Protein AF-A0A1G0VI43-F1 (afdb_monomer_lite)

Foldseek 3Di:
DDQCLVLLVCVLVVNHDPVCVVVLVVVCVPDPVNVVSSVVVNVVVVVVVVVCVVCVVVVPPVPPPPDVVVVVVVVVVVVVVVVVVVCVVPDDPDPPPPPPPPPVPPPPPPPPDPDPPVVVVVVVVVVVVVVVVVVVVVVVVVVVVVVPPPDPVVVPVPPPDD

Radius of gyration: 33.65 Å; chains: 1; bounding box: 84×57×62 Å

Sequence (162 aa):
MKHYEYEINLFVDGELEKEKQSELFEHLANCNDCQSLFTDTLILKEKTRLFCVENLNQIKNKPKPVNKFYKIAFYASSAAAVLLLFLLITAKPKETFITKNEVRVDTVFVEKAVNNEIKNVSTLGKKLKTINSNQFSLVNEMKEMKSAKITFSDLIKYDVGS

Secondary structure (DSSP, 8-state):
----HHHHHHHHHT-S-HHHHHHHHHHHHH-HHHHHHHHHHHHHHHHHHHHHHHHTTTT--PPP---HHHHHHHHHHHHHHHHHHHHHHH-----------------------S-SSHHHHHHHHHHHHHHHHHHHHHHHHHHHHTTS---GGGSGGGS---

pLDDT: mean 73.33, std 20.65, range [41.22, 97.88]

Structure (mmCIF, N/CA/C/O backbone):
data_AF-A0A1G0VI43-F1
#
_entry.id   AF-A0A1G0VI43-F1
#
loop_
_atom_site.group_PDB
_atom_site.id
_atom_site.type_symbol
_atom_site.label_atom_id
_atom_site.label_alt_id
_atom_site.label_comp_id
_atom_site.label_asym_id
_atom_site.label_entity_id
_atom_site.label_seq_id
_atom_site.pdbx_PDB_ins_code
_atom_site.Cartn_x
_atom_site.Cartn_y
_atom_site.Cartn_z
_atom_site.occupancy
_atom_site.B_iso_or_equiv
_atom_site.auth_seq_id
_atom_site.auth_comp_id
_atom_site.auth_asym_id
_atom_site.auth_atom_id
_atom_site.pdbx_PDB_model_num
ATOM 1 N N . MET A 1 1 ? 7.741 9.957 -29.929 1.00 57.38 1 MET A N 1
ATOM 2 C CA . MET A 1 1 ? 7.252 8.622 -29.518 1.00 57.38 1 MET A CA 1
ATOM 3 C C . MET A 1 1 ? 6.621 8.761 -28.145 1.00 57.38 1 MET A C 1
ATOM 5 O O . MET A 1 1 ? 7.113 9.568 -27.368 1.00 57.38 1 MET A O 1
ATOM 9 N N . LYS A 1 2 ? 5.510 8.071 -27.869 1.00 67.00 2 LYS A N 1
ATOM 10 C CA . LYS A 1 2 ? 4.956 8.025 -26.509 1.00 67.00 2 LYS A CA 1
ATOM 11 C C . LYS A 1 2 ? 5.862 7.118 -25.676 1.00 67.00 2 LYS A C 1
ATOM 13 O O . LYS A 1 2 ? 6.141 6.009 -26.118 1.00 67.00 2 LYS A O 1
ATOM 18 N N . HIS A 1 3 ? 6.348 7.603 -24.539 1.00 76.31 3 HIS A N 1
ATOM 19 C CA . HIS A 1 3 ? 7.044 6.764 -23.568 1.00 76.31 3 HIS A CA 1
ATOM 20 C C . HIS A 1 3 ? 5.997 6.121 -22.659 1.00 76.31 3 HIS A C 1
ATOM 22 O O . HIS A 1 3 ? 5.155 6.829 -22.111 1.00 76.31 3 HIS A O 1
ATOM 28 N N 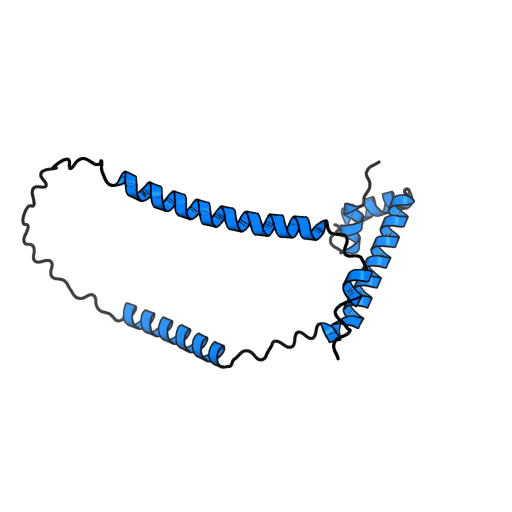. TYR A 1 4 ? 6.055 4.798 -22.521 1.00 88.75 4 TYR A N 1
ATOM 29 C CA . TYR A 1 4 ? 5.101 3.990 -21.750 1.00 88.75 4 TYR A CA 1
ATOM 30 C C . TYR A 1 4 ? 5.490 3.883 -20.262 1.00 88.75 4 TYR A C 1
ATOM 32 O O . TYR A 1 4 ? 5.276 2.863 -19.616 1.00 88.75 4 TYR A O 1
ATOM 40 N N . GLU A 1 5 ? 6.126 4.918 -19.704 1.00 92.38 5 GLU A N 1
ATOM 41 C CA . GLU A 1 5 ? 6.617 4.915 -18.315 1.00 92.38 5 GLU A CA 1
ATOM 42 C C . GLU A 1 5 ? 5.485 4.659 -17.310 1.00 92.38 5 GLU A C 1
ATOM 44 O O . GLU A 1 5 ? 5.647 3.910 -16.347 1.00 92.38 5 GLU A O 1
ATOM 49 N N . TYR A 1 6 ? 4.313 5.240 -17.560 1.00 94.31 6 TYR A N 1
ATOM 50 C CA . TYR A 1 6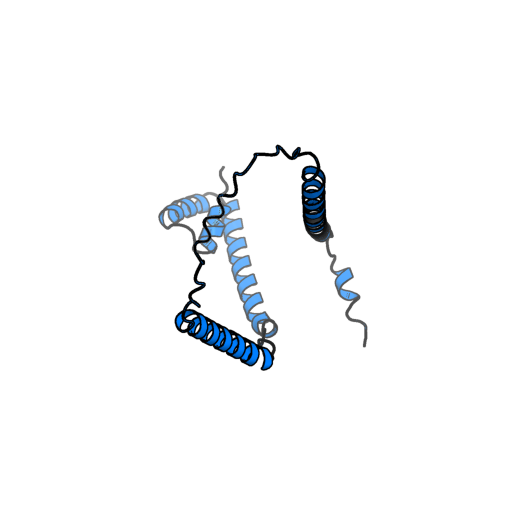 ? 3.147 5.056 -16.707 1.00 94.31 6 TYR A CA 1
ATOM 51 C C . TYR A 1 6 ? 2.623 3.614 -16.753 1.00 94.31 6 TYR A C 1
ATOM 53 O O . TYR A 1 6 ? 2.396 3.000 -15.711 1.00 94.31 6 TYR A O 1
ATOM 61 N N . GLU A 1 7 ? 2.482 3.047 -17.948 1.00 95.31 7 GLU A N 1
ATOM 62 C CA . GLU A 1 7 ? 2.012 1.681 -18.164 1.00 95.31 7 GLU A CA 1
ATOM 63 C C . GLU A 1 7 ? 3.001 0.647 -17.618 1.00 95.31 7 GLU A C 1
ATOM 65 O O . GLU A 1 7 ? 2.575 -0.365 -17.064 1.00 95.31 7 GLU A O 1
ATOM 70 N N . ILE A 1 8 ? 4.307 0.921 -17.711 1.00 96.12 8 ILE A N 1
ATOM 71 C CA . ILE A 1 8 ? 5.362 0.121 -17.078 1.00 96.12 8 ILE A CA 1
ATOM 72 C C . ILE A 1 8 ? 5.146 0.067 -15.563 1.00 96.12 8 ILE A C 1
ATOM 74 O O . ILE A 1 8 ? 5.122 -1.026 -14.999 1.00 96.12 8 ILE A O 1
ATOM 78 N N . ASN A 1 9 ? 4.931 1.212 -14.909 1.00 95.25 9 ASN A N 1
ATOM 79 C CA . ASN A 1 9 ? 4.696 1.258 -13.463 1.00 95.25 9 ASN A CA 1
ATOM 80 C C . ASN A 1 9 ? 3.425 0.488 -13.070 1.00 95.25 9 ASN A C 1
ATOM 82 O O . ASN A 1 9 ? 3.472 -0.368 -12.187 1.00 95.25 9 ASN A O 1
ATOM 86 N N . LEU A 1 10 ? 2.316 0.709 -13.785 1.00 96.31 10 LEU A N 1
ATOM 87 C CA . LEU A 1 10 ? 1.071 -0.034 -13.559 1.00 96.31 10 LEU A CA 1
ATOM 88 C C . LEU A 1 10 ? 1.249 -1.542 -13.755 1.00 96.31 10 LEU A C 1
ATOM 90 O O . LEU A 1 10 ? 0.688 -2.338 -13.004 1.00 96.31 10 LEU A O 1
ATOM 94 N N . PHE A 1 11 ? 2.015 -1.957 -14.766 1.00 96.88 11 PHE A N 1
ATOM 95 C CA . PHE A 1 11 ? 2.280 -3.370 -15.013 1.00 96.88 11 PHE A CA 1
ATOM 96 C C . PHE A 1 11 ? 3.092 -3.980 -13.875 1.00 96.88 11 PHE A C 1
ATOM 98 O O . PHE A 1 11 ? 2.741 -5.046 -13.369 1.00 96.88 11 PHE A O 1
ATOM 105 N N . VAL A 1 12 ? 4.153 -3.291 -13.450 1.00 95.44 12 VAL A N 1
ATOM 106 C CA . VAL A 1 12 ? 5.005 -3.725 -12.344 1.00 95.44 12 VAL A CA 1
ATOM 107 C C . VAL A 1 12 ? 4.176 -3.894 -11.073 1.00 95.44 12 VAL A C 1
ATOM 109 O O . VAL A 1 12 ? 4.368 -4.885 -10.367 1.00 95.44 12 VAL A O 1
ATOM 112 N N . ASP A 1 13 ? 3.222 -3.004 -10.801 1.00 94.75 13 ASP A N 1
ATOM 113 C CA . ASP A 1 13 ? 2.321 -3.076 -9.643 1.00 94.75 13 ASP A CA 1
ATOM 114 C C . ASP A 1 13 ? 1.151 -4.060 -9.796 1.00 94.75 13 ASP A C 1
ATOM 116 O O . ASP A 1 13 ? 0.501 -4.398 -8.807 1.00 94.75 13 ASP A O 1
ATOM 120 N N . GLY A 1 14 ? 0.950 -4.623 -10.990 1.00 95.31 14 GLY A N 1
ATOM 121 C CA . GLY A 1 14 ? -0.127 -5.572 -11.278 1.00 95.31 14 GLY A CA 1
ATOM 122 C C . GLY A 1 14 ? -1.493 -4.911 -11.483 1.00 95.31 14 GLY A C 1
ATOM 123 O O . GLY A 1 14 ? -2.514 -5.595 -11.452 1.00 95.31 14 GLY A O 1
ATOM 124 N N . GLU A 1 15 ? -1.511 -3.597 -11.701 1.00 97.19 15 GLU A N 1
ATOM 125 C CA . GLU A 1 15 ? -2.712 -2.783 -11.907 1.00 97.19 15 GLU A CA 1
ATOM 126 C C . GLU A 1 15 ? -3.026 -2.551 -13.396 1.00 97.19 15 GLU A C 1
ATOM 128 O O . GLU A 1 15 ? -4.087 -2.026 -13.734 1.00 97.19 15 GLU A O 1
ATOM 133 N N . LEU A 1 16 ? -2.133 -2.954 -14.310 1.00 96.75 16 LEU A N 1
ATOM 134 C CA . LEU A 1 16 ? -2.360 -2.799 -15.748 1.00 96.75 16 LEU A CA 1
ATOM 135 C C . LEU A 1 16 ? -3.382 -3.815 -16.282 1.00 96.75 16 LEU A C 1
ATOM 137 O O . LEU A 1 16 ? -3.185 -5.033 -16.203 1.00 96.75 16 LEU A O 1
ATOM 141 N N . GLU A 1 17 ? -4.442 -3.299 -16.906 1.00 96.25 17 GLU A N 1
ATOM 142 C CA . GLU A 1 17 ? -5.470 -4.075 -17.606 1.00 96.25 17 GLU A CA 1
ATOM 143 C C . GLU A 1 17 ? -4.863 -5.021 -18.652 1.00 96.25 17 GLU A C 1
ATOM 145 O O . GLU A 1 17 ? -3.979 -4.634 -19.416 1.00 96.25 17 GLU A O 1
ATOM 150 N N . LYS A 1 18 ? -5.384 -6.253 -18.740 1.00 94.56 18 LYS A N 1
ATOM 151 C CA . LYS A 1 18 ? -4.852 -7.303 -19.630 1.00 94.56 18 LYS A CA 1
ATOM 152 C C . LYS A 1 18 ? -4.796 -6.893 -21.104 1.00 94.56 18 LYS A C 1
ATOM 154 O O . LYS A 1 18 ? -3.862 -7.277 -21.795 1.00 94.56 18 LYS A O 1
ATOM 159 N N . GLU A 1 19 ? -5.763 -6.107 -21.567 1.00 93.81 19 GLU A N 1
ATOM 160 C CA . GLU A 1 19 ? -5.832 -5.621 -22.954 1.00 93.81 19 GLU A CA 1
ATOM 161 C C . GLU A 1 19 ? -4.664 -4.683 -23.296 1.00 93.81 19 GLU A C 1
ATOM 163 O O . GLU A 1 19 ? -4.116 -4.735 -24.392 1.00 93.81 19 GLU A O 1
ATOM 168 N N . LYS A 1 20 ? -4.212 -3.882 -22.325 1.00 94.00 20 LYS A N 1
ATOM 169 C CA . LYS A 1 20 ? -3.087 -2.949 -22.488 1.00 94.00 20 LYS A CA 1
ATOM 170 C C . LYS A 1 20 ? -1.727 -3.618 -22.315 1.00 94.00 20 LYS A C 1
ATOM 172 O O . LYS A 1 20 ? -0.709 -3.050 -22.703 1.00 94.00 20 LYS A O 1
ATOM 177 N N . GLN A 1 21 ? -1.686 -4.829 -21.755 1.00 95.31 21 GLN A N 1
ATOM 178 C CA . GLN A 1 21 ? -0.435 -5.571 -21.590 1.00 95.31 21 GLN A CA 1
ATOM 179 C C . GLN A 1 21 ? 0.163 -5.953 -22.945 1.00 95.31 21 GLN A C 1
ATOM 181 O O . GLN A 1 21 ? 1.365 -5.790 -23.133 1.00 95.31 21 GLN A O 1
ATOM 186 N N . SER A 1 22 ? -0.651 -6.404 -23.906 1.00 94.62 22 SER A N 1
ATOM 187 C CA . SER A 1 22 ? -0.161 -6.734 -25.251 1.00 94.62 22 SER A CA 1
ATOM 188 C C . SER A 1 22 ? 0.457 -5.527 -25.955 1.00 94.62 22 SER A C 1
ATOM 190 O O . SER A 1 22 ? 1.540 -5.655 -26.520 1.00 94.62 22 SER A O 1
ATOM 192 N N . GLU A 1 23 ? -0.176 -4.354 -25.856 1.00 93.88 23 GLU A N 1
ATOM 193 C CA . GLU A 1 23 ? 0.345 -3.111 -26.442 1.00 93.88 23 GLU A CA 1
ATOM 194 C C . GLU A 1 23 ? 1.666 -2.683 -25.787 1.00 93.88 23 GLU A C 1
ATOM 196 O O . GLU A 1 23 ? 2.613 -2.293 -26.472 1.00 93.88 23 GLU A O 1
ATOM 201 N N . LEU A 1 24 ? 1.757 -2.804 -24.458 1.00 94.75 24 LEU A N 1
ATOM 202 C CA . LEU A 1 24 ? 2.987 -2.525 -23.724 1.00 94.75 24 LEU A CA 1
ATOM 203 C C . LEU A 1 24 ? 4.122 -3.460 -24.167 1.00 94.75 24 LEU A C 1
ATOM 205 O O . LEU A 1 24 ? 5.231 -2.993 -24.417 1.00 94.75 24 LEU A O 1
ATOM 209 N N . PHE A 1 25 ? 3.866 -4.764 -24.299 1.00 95.44 25 PHE A N 1
ATOM 210 C CA . PHE A 1 25 ? 4.887 -5.722 -24.732 1.00 95.44 25 PHE A CA 1
ATOM 211 C C . PHE A 1 25 ? 5.342 -5.497 -26.175 1.00 95.44 25 PHE A C 1
ATOM 213 O O . PHE A 1 25 ? 6.535 -5.604 -26.459 1.00 95.44 25 PHE A O 1
ATOM 220 N N . GLU A 1 26 ? 4.426 -5.140 -27.075 1.00 94.94 26 GLU A N 1
ATOM 221 C CA . GLU A 1 26 ? 4.769 -4.777 -28.451 1.00 94.94 26 GLU A CA 1
ATOM 222 C C . GLU A 1 26 ? 5.665 -3.531 -28.499 1.00 94.94 26 GLU A C 1
ATOM 224 O O . GLU A 1 26 ? 6.650 -3.488 -29.244 1.00 94.94 26 GLU A O 1
ATOM 229 N N . HIS A 1 27 ? 5.380 -2.531 -27.660 1.00 93.94 27 HIS A N 1
ATOM 230 C CA . HIS A 1 27 ? 6.237 -1.357 -27.534 1.00 93.94 27 HIS A CA 1
ATOM 231 C C . HIS A 1 27 ? 7.611 -1.710 -26.952 1.00 93.94 27 HIS A C 1
ATOM 233 O O . HIS A 1 27 ? 8.639 -1.301 -27.499 1.00 93.94 27 HIS A O 1
ATOM 239 N N . LEU A 1 28 ? 7.640 -2.501 -25.874 1.00 94.81 28 LEU A N 1
ATOM 240 C CA . LEU A 1 28 ? 8.877 -2.941 -25.235 1.00 94.81 28 LEU A CA 1
ATOM 241 C C . LEU A 1 28 ? 9.761 -3.714 -26.214 1.00 94.81 28 LEU A C 1
ATOM 243 O O . LEU A 1 28 ? 10.962 -3.491 -26.210 1.00 94.81 28 LEU A O 1
ATOM 247 N N . ALA A 1 29 ? 9.212 -4.536 -27.110 1.00 95.50 29 ALA A N 1
ATOM 248 C CA . ALA A 1 29 ? 10.004 -5.254 -28.113 1.00 95.50 29 ALA A CA 1
ATOM 249 C C . ALA A 1 29 ? 10.798 -4.329 -29.059 1.00 95.50 29 ALA A C 1
ATOM 251 O O . ALA A 1 29 ? 11.847 -4.724 -29.561 1.00 95.50 29 ALA A O 1
ATOM 252 N N . ASN A 1 30 ? 10.324 -3.097 -29.274 1.00 94.62 30 ASN A N 1
ATOM 253 C CA . ASN A 1 30 ? 10.873 -2.170 -30.265 1.00 94.62 30 ASN A CA 1
ATOM 254 C C . ASN A 1 30 ? 11.597 -0.952 -29.661 1.00 94.62 30 ASN A C 1
ATOM 256 O O . ASN A 1 30 ? 12.191 -0.170 -30.404 1.00 94.62 30 ASN A O 1
ATOM 260 N N . CYS A 1 31 ? 11.550 -0.753 -28.340 1.00 94.94 31 CYS A N 1
ATOM 261 C CA . CYS A 1 31 ? 12.115 0.425 -27.681 1.00 94.94 31 CYS A CA 1
ATOM 262 C C . CYS A 1 31 ? 13.107 0.045 -26.572 1.00 94.94 31 CYS A C 1
ATOM 264 O O . CYS A 1 31 ? 12.707 -0.252 -25.447 1.00 94.94 31 CYS A O 1
ATOM 266 N N . ASN A 1 32 ? 14.408 0.123 -26.874 1.00 95.06 32 ASN A N 1
ATOM 267 C CA . ASN A 1 32 ? 15.490 -0.196 -25.929 1.00 95.06 32 ASN A CA 1
ATOM 268 C C . ASN A 1 32 ? 15.444 0.660 -24.652 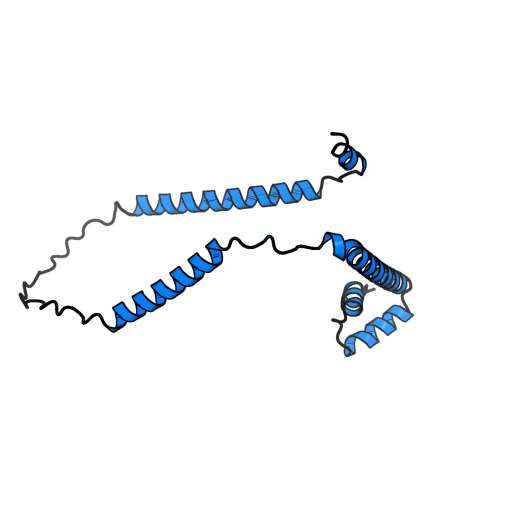1.00 95.06 32 ASN A C 1
ATOM 270 O O . ASN A 1 32 ? 15.677 0.146 -23.560 1.00 95.06 32 ASN A O 1
ATOM 274 N N . ASP A 1 33 ? 15.096 1.944 -24.767 1.00 94.19 33 ASP A N 1
ATOM 275 C CA . ASP A 1 33 ? 15.004 2.841 -23.609 1.00 94.19 33 ASP A CA 1
ATOM 276 C C . ASP A 1 33 ? 13.901 2.386 -22.642 1.00 94.19 33 ASP A C 1
ATOM 278 O O . ASP A 1 33 ? 14.106 2.334 -21.428 1.00 94.19 33 ASP A O 1
ATOM 282 N N . CYS A 1 34 ? 12.743 1.982 -23.176 1.00 94.81 34 CYS A N 1
ATOM 283 C CA . CYS A 1 34 ? 11.646 1.465 -22.361 1.00 94.81 34 CYS A CA 1
ATOM 284 C C . CYS A 1 34 ? 11.959 0.073 -21.791 1.00 94.81 34 CYS A C 1
ATOM 286 O O . CYS A 1 34 ? 11.543 -0.218 -20.673 1.00 94.81 34 CYS A O 1
ATOM 288 N N . GLN A 1 35 ? 12.734 -0.765 -22.494 1.00 95.19 35 GLN A N 1
ATOM 289 C CA . GLN A 1 35 ? 13.247 -2.025 -21.933 1.00 95.19 35 GLN A CA 1
ATOM 290 C C . GLN A 1 35 ? 14.181 -1.787 -20.741 1.00 95.19 35 GLN A C 1
ATOM 292 O O . GLN A 1 35 ? 14.067 -2.479 -19.726 1.00 95.19 35 GLN A O 1
ATOM 297 N N . SER A 1 36 ? 15.087 -0.808 -20.846 1.00 96.00 36 SER A N 1
ATOM 298 C CA . SER A 1 36 ? 15.972 -0.432 -19.739 1.00 96.00 36 SER A CA 1
ATOM 299 C C . SER A 1 36 ? 15.156 0.044 -18.543 1.00 96.00 36 SER A C 1
ATOM 301 O O . SER A 1 36 ? 15.312 -0.490 -17.450 1.00 96.00 36 SER A O 1
ATOM 303 N N . LEU A 1 37 ? 14.210 0.963 -18.764 1.00 95.06 37 LEU A N 1
ATOM 304 C CA . LEU A 1 37 ? 13.330 1.475 -17.713 1.00 95.06 37 LEU A CA 1
ATOM 305 C C . LEU A 1 37 ? 12.511 0.360 -17.044 1.00 95.06 37 LEU A C 1
ATOM 307 O O . LEU A 1 37 ? 12.384 0.322 -15.819 1.00 95.06 37 LEU A O 1
ATOM 311 N N . PHE A 1 38 ? 11.976 -0.573 -17.833 1.00 96.00 38 PHE A N 1
ATOM 312 C CA . PHE A 1 38 ? 11.255 -1.741 -17.329 1.00 96.00 38 PHE A CA 1
ATOM 313 C C . PHE A 1 38 ? 12.147 -2.642 -16.459 1.00 96.00 38 PHE A C 1
ATOM 315 O O . PHE A 1 38 ? 11.747 -3.096 -15.389 1.00 96.00 38 PHE A O 1
ATOM 322 N N . THR A 1 39 ? 13.389 -2.863 -16.880 1.00 96.56 39 THR A N 1
ATOM 323 C CA . THR A 1 39 ? 14.353 -3.667 -16.117 1.00 96.56 39 THR A CA 1
ATOM 324 C C . THR A 1 39 ? 14.749 -2.968 -14.815 1.00 96.56 39 THR A C 1
ATOM 326 O O . THR A 1 39 ? 14.746 -3.588 -13.750 1.00 96.56 39 THR A O 1
ATOM 329 N N . ASP A 1 40 ? 15.017 -1.664 -14.871 1.00 96.06 40 ASP A N 1
ATOM 330 C CA . ASP A 1 40 ? 15.395 -0.858 -13.710 1.00 96.06 40 ASP A CA 1
ATOM 331 C C . ASP A 1 40 ? 14.273 -0.802 -12.667 1.00 96.06 40 ASP A C 1
ATOM 333 O O . ASP A 1 40 ? 14.526 -0.947 -11.468 1.00 96.06 40 ASP A O 1
ATOM 337 N N . THR A 1 41 ? 13.023 -0.655 -13.111 1.00 95.12 41 THR A N 1
ATOM 338 C CA . THR A 1 41 ? 11.847 -0.655 -12.226 1.00 95.12 41 THR A CA 1
ATOM 339 C C . THR A 1 41 ? 11.631 -2.011 -11.552 1.00 95.12 41 THR A C 1
ATOM 341 O O . THR A 1 41 ? 11.360 -2.050 -10.347 1.00 95.12 41 THR A O 1
ATOM 344 N N . LEU A 1 42 ? 11.835 -3.130 -12.258 1.00 95.25 42 LEU A N 1
ATOM 345 C CA . LEU A 1 42 ? 11.791 -4.467 -11.653 1.00 95.25 42 LEU A CA 1
ATOM 346 C C . LEU A 1 42 ? 12.888 -4.669 -10.599 1.00 95.25 42 LEU A C 1
ATOM 348 O O . LEU A 1 42 ? 12.603 -5.137 -9.493 1.00 95.25 42 LEU A O 1
ATOM 352 N N . ILE A 1 43 ? 14.126 -4.270 -10.909 1.00 96.38 43 ILE A N 1
ATOM 353 C CA . ILE A 1 43 ? 15.257 -4.353 -9.974 1.00 96.38 43 ILE A CA 1
ATOM 354 C C . ILE A 1 43 ? 14.990 -3.490 -8.738 1.00 96.38 43 ILE A C 1
ATOM 356 O O . ILE A 1 43 ? 15.250 -3.917 -7.610 1.00 96.38 43 ILE A O 1
ATOM 360 N N . LEU A 1 44 ? 14.469 -2.276 -8.930 1.00 94.81 44 LEU A N 1
ATOM 361 C CA . LEU A 1 44 ? 14.133 -1.377 -7.834 1.00 94.81 44 LEU A CA 1
ATOM 362 C C . LEU A 1 44 ? 13.073 -2.001 -6.924 1.00 94.81 44 LEU A C 1
ATOM 364 O O . LEU A 1 44 ? 13.271 -2.043 -5.711 1.00 94.81 44 LEU A O 1
ATOM 368 N N . LYS A 1 45 ? 11.998 -2.555 -7.496 1.00 93.88 45 LYS A N 1
ATOM 369 C CA . LYS A 1 45 ? 10.938 -3.230 -6.736 1.00 93.88 45 LYS A CA 1
ATOM 370 C C . LYS A 1 45 ? 11.475 -4.398 -5.913 1.00 93.88 45 LYS A C 1
ATOM 372 O O . LYS A 1 45 ? 11.111 -4.547 -4.745 1.00 93.88 45 LYS A O 1
ATOM 377 N N . GLU A 1 46 ? 12.355 -5.211 -6.488 1.00 94.31 46 GLU A N 1
ATOM 378 C CA . GLU A 1 46 ? 12.975 -6.318 -5.765 1.00 94.31 46 GLU A CA 1
ATOM 379 C C . GLU A 1 46 ? 13.871 -5.830 -4.619 1.00 94.31 46 GLU A C 1
ATOM 381 O O . GLU A 1 46 ? 13.745 -6.322 -3.495 1.00 94.31 46 GLU A O 1
ATOM 386 N N . LYS A 1 47 ? 14.712 -4.818 -4.862 1.00 94.62 47 LYS A N 1
ATOM 387 C CA . LYS A 1 47 ? 15.559 -4.206 -3.826 1.00 94.62 47 LYS A CA 1
ATOM 388 C C . LYS A 1 47 ? 14.731 -3.609 -2.695 1.00 94.62 47 LYS A C 1
ATOM 390 O O . LYS A 1 47 ? 15.038 -3.847 -1.530 1.00 94.62 47 LYS A O 1
ATOM 395 N N . THR A 1 48 ? 13.661 -2.880 -3.012 1.00 91.50 48 THR A N 1
ATOM 396 C CA . THR A 1 48 ? 12.742 -2.335 -2.007 1.00 91.50 48 THR A CA 1
ATOM 397 C C . THR A 1 48 ? 12.085 -3.453 -1.206 1.00 91.50 48 THR A C 1
ATOM 399 O O . THR A 1 48 ? 12.032 -3.369 0.018 1.00 91.50 48 THR A O 1
ATOM 402 N N . ARG A 1 49 ? 11.646 -4.538 -1.860 1.00 90.81 49 ARG A N 1
ATOM 403 C CA . ARG A 1 49 ? 11.082 -5.706 -1.171 1.00 90.81 49 ARG A CA 1
ATOM 404 C C . ARG A 1 49 ? 12.083 -6.317 -0.190 1.00 90.81 49 ARG A C 1
ATOM 406 O O . ARG A 1 49 ? 11.717 -6.564 0.956 1.00 90.81 49 ARG A O 1
ATOM 413 N N . LEU A 1 50 ? 13.324 -6.543 -0.620 1.00 91.56 50 LEU A N 1
ATOM 414 C CA . LEU A 1 50 ? 14.385 -7.091 0.231 1.00 91.56 50 LEU A CA 1
ATOM 415 C C . LEU A 1 50 ? 14.683 -6.167 1.412 1.00 91.56 50 LEU A C 1
ATOM 417 O O . LEU A 1 50 ? 14.656 -6.616 2.555 1.00 91.56 50 LEU A O 1
ATOM 421 N N . PHE A 1 51 ? 14.840 -4.868 1.155 1.00 90.50 51 PHE A N 1
ATOM 422 C CA . PHE A 1 51 ? 15.056 -3.869 2.196 1.00 90.50 51 PHE A CA 1
ATOM 423 C C . PHE A 1 51 ? 13.919 -3.861 3.224 1.00 90.50 51 PHE A C 1
ATOM 425 O O . PHE A 1 51 ? 14.170 -3.843 4.429 1.00 90.50 51 PHE A O 1
ATOM 432 N N . CYS A 1 52 ? 12.661 -3.915 2.777 1.00 86.88 52 CYS A N 1
ATOM 433 C CA . CYS A 1 52 ? 11.5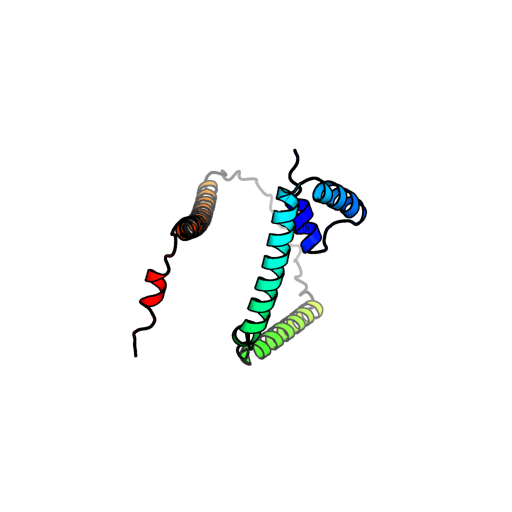22 -4.012 3.682 1.00 86.88 52 CYS A CA 1
ATOM 434 C C . CYS A 1 52 ? 11.604 -5.279 4.536 1.00 86.88 52 CYS A C 1
ATOM 436 O O . CYS A 1 52 ? 11.441 -5.179 5.746 1.00 86.88 52 CYS A O 1
ATOM 438 N N . VAL A 1 53 ? 11.892 -6.440 3.938 1.00 87.44 53 VAL A N 1
ATOM 439 C CA . VAL A 1 53 ? 11.983 -7.727 4.647 1.00 87.44 53 VAL A CA 1
ATOM 440 C C . VAL A 1 53 ? 13.113 -7.739 5.679 1.00 87.44 53 VAL A C 1
ATOM 442 O O . VAL A 1 53 ? 12.888 -8.151 6.816 1.00 87.44 53 VAL A O 1
ATOM 445 N N . GLU A 1 54 ? 14.299 -7.245 5.329 1.00 87.50 54 GLU A N 1
ATOM 446 C CA . GLU A 1 54 ? 15.450 -7.155 6.237 1.00 87.50 54 GLU A CA 1
ATOM 447 C C . GLU A 1 54 ? 15.163 -6.234 7.431 1.00 87.50 54 GLU A C 1
ATOM 449 O O . GLU A 1 54 ? 15.506 -6.541 8.576 1.00 87.50 54 GLU A O 1
ATOM 454 N N . ASN A 1 55 ? 14.449 -5.134 7.183 1.00 83.75 55 ASN A N 1
ATOM 455 C CA . ASN A 1 55 ? 14.120 -4.138 8.197 1.00 83.75 55 ASN A CA 1
ATOM 456 C C . ASN A 1 55 ? 12.757 -4.373 8.872 1.00 83.75 55 ASN A C 1
ATOM 458 O O . ASN A 1 55 ? 12.401 -3.626 9.784 1.00 83.75 55 ASN A O 1
ATOM 462 N N . LEU A 1 56 ? 12.013 -5.436 8.533 1.00 78.50 56 LEU A N 1
ATOM 463 C CA . LEU A 1 56 ? 10.733 -5.777 9.183 1.00 78.50 56 LEU A CA 1
ATOM 464 C C . LEU A 1 56 ? 10.878 -5.888 10.705 1.00 78.50 56 LEU A C 1
ATOM 466 O O . LEU A 1 56 ? 9.973 -5.526 11.454 1.00 78.50 56 LEU A O 1
ATOM 470 N N . ASN A 1 57 ? 12.033 -6.364 11.175 1.00 69.06 57 ASN A N 1
ATOM 471 C CA . ASN A 1 57 ? 12.319 -6.476 12.602 1.00 69.06 57 ASN A CA 1
ATOM 472 C C . ASN A 1 57 ? 12.475 -5.115 13.298 1.00 69.06 57 ASN A C 1
ATOM 474 O O . ASN A 1 57 ? 12.171 -5.021 14.488 1.00 69.06 57 ASN A O 1
ATOM 478 N N . GLN A 1 58 ? 12.891 -4.076 12.571 1.00 71.62 58 GLN A N 1
ATOM 479 C CA . GLN A 1 58 ? 12.950 -2.694 13.058 1.00 71.62 58 GLN A CA 1
ATOM 480 C C . GLN A 1 58 ? 11.566 -2.032 13.013 1.00 71.62 58 GLN A C 1
ATOM 482 O O . GLN A 1 58 ? 11.208 -1.278 13.913 1.00 71.62 58 GLN A O 1
ATOM 487 N N . ILE A 1 59 ? 10.727 -2.417 12.043 1.00 65.44 59 ILE A N 1
ATOM 488 C CA . ILE A 1 59 ? 9.298 -2.064 11.966 1.00 65.44 59 ILE A CA 1
ATOM 489 C C . ILE A 1 59 ? 8.454 -3.016 12.836 1.00 65.44 59 ILE A C 1
ATOM 491 O O . ILE A 1 59 ? 7.261 -3.223 12.614 1.00 65.44 59 ILE A O 1
ATOM 495 N N . LYS A 1 60 ? 9.022 -3.576 13.912 1.00 61.78 60 LYS A N 1
ATOM 496 C CA . LYS A 1 60 ? 8.202 -4.028 15.038 1.00 61.78 60 LYS A CA 1
ATOM 497 C C . LYS A 1 60 ? 7.692 -2.786 15.761 1.00 61.78 60 LYS A C 1
ATOM 499 O O . LYS A 1 60 ? 8.088 -2.494 16.887 1.00 61.78 60 LYS A O 1
ATOM 504 N N . ASN A 1 61 ? 6.722 -2.116 15.139 1.00 62.88 61 ASN A N 1
ATOM 505 C CA . ASN A 1 61 ? 5.707 -1.342 15.834 1.00 62.88 61 ASN A CA 1
ATOM 506 C C . ASN A 1 61 ? 4.916 -2.328 16.697 1.00 62.88 61 ASN A C 1
ATOM 508 O O . ASN A 1 61 ? 3.768 -2.654 16.403 1.00 62.88 61 ASN A O 1
ATOM 512 N N . LYS A 1 62 ? 5.535 -2.855 17.763 1.00 60.94 62 LYS A N 1
ATOM 513 C CA . LYS A 1 62 ? 4.765 -3.416 18.862 1.00 60.94 62 LYS A CA 1
ATOM 514 C C . LYS A 1 62 ? 3.837 -2.275 19.251 1.00 60.94 62 LYS A C 1
ATOM 516 O O . LYS A 1 62 ? 4.361 -1.215 19.612 1.00 60.94 62 LYS A O 1
ATOM 521 N N . PRO A 1 63 ? 2.507 -2.424 19.109 1.00 65.88 63 PRO A N 1
ATOM 522 C CA . PRO A 1 63 ? 1.607 -1.383 19.557 1.00 65.88 63 PRO A CA 1
ATOM 523 C C . PRO A 1 63 ? 2.010 -1.103 20.997 1.00 65.88 63 PRO A C 1
ATOM 525 O O . PRO A 1 63 ? 2.039 -2.030 21.816 1.00 65.88 63 PRO A O 1
ATOM 528 N N . LYS A 1 64 ? 2.446 0.137 21.273 1.00 69.56 64 LYS A N 1
ATOM 529 C CA . LYS A 1 64 ? 2.778 0.541 22.641 1.00 69.56 64 LYS A CA 1
ATOM 530 C C . LYS A 1 64 ? 1.603 0.077 23.491 1.00 69.56 64 LYS A C 1
ATOM 532 O O . LYS A 1 64 ? 0.471 0.321 23.061 1.00 69.56 64 LYS A O 1
ATOM 537 N N . PRO A 1 65 ? 1.839 -0.649 24.599 1.00 71.88 65 PRO A N 1
ATOM 538 C CA . PRO A 1 65 ? 0.762 -1.245 25.373 1.00 71.88 65 PRO A CA 1
ATOM 539 C C . PRO A 1 65 ? -0.258 -0.150 25.660 1.00 71.88 65 PRO A C 1
ATOM 541 O O . PRO A 1 65 ? 0.026 0.804 26.384 1.00 71.88 65 PRO A O 1
ATOM 544 N N . VAL A 1 66 ? -1.404 -0.230 24.979 1.00 71.75 66 VAL A N 1
ATOM 545 C CA . VAL A 1 66 ? -2.424 0.809 25.060 1.00 71.75 66 VAL A CA 1
ATOM 546 C C . VAL A 1 66 ? -2.856 0.877 26.508 1.00 71.75 66 VAL A C 1
ATOM 548 O O . VAL A 1 66 ? -3.183 -0.144 27.121 1.00 71.75 66 VAL A O 1
ATOM 551 N N . ASN A 1 67 ? -2.787 2.082 27.067 1.00 76.38 67 ASN A N 1
ATOM 552 C CA . ASN A 1 67 ? -3.017 2.296 28.480 1.00 76.38 67 ASN A CA 1
ATOM 553 C C . ASN A 1 67 ? -4.417 1.766 28.832 1.00 76.38 67 ASN A C 1
ATOM 555 O O . ASN A 1 67 ? -5.394 2.123 28.168 1.00 76.38 67 ASN A O 1
ATOM 559 N N . LYS A 1 68 ? -4.527 0.886 29.840 1.00 82.88 68 LYS A N 1
ATOM 560 C CA . LYS A 1 68 ? -5.793 0.198 30.184 1.00 82.88 68 LYS A CA 1
ATOM 561 C C . LYS A 1 68 ? -6.941 1.187 30.437 1.00 82.88 68 LYS A C 1
ATOM 563 O O . LYS A 1 68 ? -8.097 0.855 30.186 1.00 82.88 68 LYS A O 1
ATOM 568 N N . PHE A 1 69 ? -6.604 2.415 30.834 1.00 86.38 69 PHE A N 1
ATOM 569 C CA . PHE A 1 69 ? -7.519 3.545 30.969 1.00 86.38 69 PHE A CA 1
ATOM 570 C C . PHE A 1 69 ? -8.349 3.835 29.717 1.00 86.38 69 PHE A C 1
ATOM 572 O O . PHE A 1 69 ? -9.535 4.105 29.855 1.00 86.38 69 PHE A O 1
ATOM 579 N N . TYR A 1 70 ? -7.785 3.732 28.508 1.00 86.44 70 TYR A N 1
ATOM 580 C CA . TYR A 1 70 ? -8.539 4.011 27.281 1.00 86.44 70 TYR A CA 1
ATOM 581 C C . TYR A 1 70 ? -9.701 3.031 27.093 1.00 86.44 70 TYR A C 1
ATOM 583 O O . TYR A 1 70 ? -10.809 3.440 26.764 1.00 86.44 70 TYR A O 1
ATOM 591 N N . LYS A 1 71 ? -9.476 1.740 27.376 1.00 86.88 71 LYS A N 1
ATOM 592 C CA . LYS A 1 71 ? -10.536 0.725 27.304 1.00 86.88 71 LYS A CA 1
ATOM 593 C C . LYS A 1 71 ? -11.651 1.033 28.301 1.00 86.88 71 LYS A C 1
ATOM 595 O O . LYS A 1 71 ? -12.818 0.997 27.935 1.00 86.88 71 LYS A O 1
ATOM 600 N N . ILE A 1 72 ? -11.286 1.375 29.537 1.00 93.12 72 ILE A N 1
ATOM 601 C CA . ILE A 1 72 ? -12.252 1.714 30.591 1.00 93.12 72 ILE A CA 1
ATOM 602 C C . ILE A 1 72 ? -13.054 2.962 30.205 1.00 93.12 72 ILE A C 1
ATOM 604 O O . ILE A 1 72 ? -14.278 2.941 30.286 1.00 93.12 72 ILE A O 1
ATOM 608 N N . ALA A 1 73 ? -12.386 4.017 29.734 1.00 92.75 73 ALA A N 1
ATOM 609 C CA . ALA A 1 73 ? -13.034 5.253 29.304 1.00 92.75 73 ALA A CA 1
ATOM 610 C C . ALA A 1 73 ? -13.981 5.028 28.115 1.00 92.75 73 ALA A C 1
ATOM 612 O O . ALA A 1 73 ? -15.087 5.563 28.107 1.00 92.75 73 ALA A O 1
ATOM 613 N N . PHE A 1 74 ? -13.582 4.195 27.148 1.00 94.88 74 PHE A N 1
ATOM 614 C CA . PHE A 1 74 ? -14.429 3.824 26.017 1.00 94.88 74 PHE A CA 1
ATOM 615 C C . PHE A 1 74 ? -15.699 3.100 26.482 1.00 94.88 74 PHE A C 1
ATOM 617 O O . PHE A 1 74 ? -16.799 3.537 26.155 1.00 94.88 74 PHE A O 1
ATOM 624 N N . TYR A 1 75 ? -15.572 2.062 27.318 1.00 96.06 75 TYR A N 1
ATOM 625 C CA . TYR A 1 75 ? -16.735 1.338 27.843 1.00 96.06 75 TYR A CA 1
ATOM 626 C C . TYR A 1 75 ? -17.634 2.211 28.722 1.00 96.06 75 TYR A C 1
ATOM 628 O O . TYR A 1 75 ? -18.855 2.130 28.607 1.00 96.06 75 TYR A O 1
ATOM 636 N N . ALA A 1 76 ? -17.055 3.074 29.562 1.00 96.81 76 ALA A N 1
ATOM 637 C CA . ALA A 1 76 ? -17.818 4.018 30.373 1.00 96.81 76 ALA A CA 1
ATOM 638 C C . ALA A 1 76 ? -18.604 5.007 29.497 1.00 96.81 76 ALA A C 1
ATOM 640 O O . ALA A 1 76 ? -19.779 5.261 29.757 1.00 96.81 76 ALA A O 1
ATOM 641 N N . SER A 1 77 ? -17.986 5.516 28.425 1.00 96.88 77 SER A N 1
ATOM 642 C CA . SER A 1 77 ? -18.641 6.404 27.462 1.00 96.88 77 SER A CA 1
ATOM 643 C C . SER A 1 77 ? -19.781 5.701 26.721 1.00 96.88 77 SER A C 1
ATOM 645 O O . SER A 1 77 ? -20.887 6.238 26.657 1.00 96.88 77 SER A O 1
ATOM 647 N N . SER A 1 78 ? -19.559 4.475 26.233 1.00 96.62 78 SER A N 1
ATOM 648 C CA . SER A 1 78 ? -20.608 3.682 25.582 1.00 96.62 78 SER A CA 1
ATOM 649 C C . SER A 1 78 ? -21.771 3.376 26.530 1.00 96.62 78 SER A C 1
ATOM 651 O O . SER A 1 78 ? -22.927 3.535 26.147 1.00 96.62 78 SER A O 1
ATOM 653 N N . ALA A 1 79 ? -21.487 2.994 27.779 1.00 97.19 79 ALA A N 1
ATOM 654 C CA . ALA A 1 79 ? -22.518 2.732 28.781 1.00 97.19 79 ALA A CA 1
ATOM 655 C C . ALA A 1 79 ? -23.340 3.991 29.098 1.00 97.19 79 ALA A C 1
ATOM 657 O O . ALA A 1 79 ? -24.568 3.928 29.128 1.00 97.19 79 ALA A O 1
ATOM 658 N N . ALA A 1 80 ? -22.684 5.144 29.268 1.00 97.62 80 ALA A N 1
ATOM 659 C CA . ALA A 1 80 ? -23.361 6.418 29.499 1.00 97.62 80 ALA A CA 1
ATOM 660 C C . ALA A 1 80 ? -24.278 6.811 28.329 1.00 97.62 80 ALA A C 1
ATOM 662 O O . ALA A 1 80 ? -25.392 7.277 28.561 1.00 97.62 80 ALA A O 1
ATOM 663 N N . ALA A 1 81 ? -23.852 6.579 27.083 1.00 97.88 81 ALA A N 1
ATOM 664 C CA . ALA A 1 81 ? -24.668 6.855 25.901 1.00 97.88 81 ALA A CA 1
ATOM 665 C C . ALA A 1 81 ? -25.947 6.000 25.863 1.00 97.88 81 ALA A C 1
ATOM 667 O O . ALA A 1 81 ? -27.030 6.522 25.605 1.00 97.88 81 ALA A O 1
ATOM 668 N N . VAL A 1 82 ? -25.842 4.705 26.181 1.00 97.31 82 VAL A N 1
ATOM 669 C CA . VAL A 1 82 ? -27.006 3.806 26.273 1.00 97.31 82 VAL A CA 1
ATOM 670 C C . VAL A 1 82 ? -27.953 4.243 27.394 1.00 97.31 82 VAL A C 1
ATOM 672 O O . VAL A 1 82 ? -29.168 4.253 27.208 1.00 97.31 82 VAL A O 1
ATOM 675 N N . LEU A 1 83 ? -27.409 4.660 28.539 1.00 97.19 83 LEU A N 1
ATOM 676 C CA . LEU A 1 83 ? -28.190 5.126 29.687 1.00 97.19 83 LEU A CA 1
ATOM 677 C C . LEU A 1 83 ? -28.935 6.435 29.371 1.00 97.19 83 LEU A C 1
ATOM 679 O O . LEU A 1 83 ? -30.116 6.563 29.684 1.00 97.19 83 LEU A O 1
ATOM 683 N N . LEU A 1 84 ? -28.284 7.377 28.682 1.00 96.38 84 LEU A N 1
ATOM 684 C CA . LEU A 1 84 ? -28.919 8.607 28.199 1.00 96.38 84 LEU A CA 1
ATOM 685 C C . LEU A 1 84 ? -30.036 8.323 27.195 1.00 96.38 84 LEU A C 1
ATOM 687 O O . LEU A 1 84 ? -31.111 8.911 27.298 1.00 96.38 84 LEU A O 1
ATOM 691 N N . LEU A 1 85 ? -29.810 7.404 26.255 1.00 96.56 85 LEU A N 1
ATOM 692 C CA . LEU A 1 85 ? -30.838 6.996 25.301 1.00 96.56 85 LEU A CA 1
ATOM 693 C C . LEU A 1 85 ? -32.048 6.384 26.020 1.00 96.56 85 LEU A C 1
ATOM 695 O O . LEU A 1 85 ? -33.189 6.718 25.710 1.00 96.56 85 LEU A O 1
ATOM 699 N N . PHE A 1 86 ? -31.803 5.540 27.025 1.00 96.88 86 PHE A N 1
ATOM 700 C CA . PHE A 1 86 ? -32.862 4.951 27.838 1.00 96.88 86 PHE A CA 1
ATOM 701 C C . PHE A 1 86 ? -33.646 6.010 28.625 1.00 96.88 86 PHE A C 1
ATOM 703 O O . PHE A 1 86 ? -34.877 5.964 28.657 1.00 96.88 86 PHE A O 1
ATOM 710 N N . LEU A 1 87 ? -32.964 6.998 29.213 1.00 95.44 87 LEU A N 1
ATOM 711 C CA . LEU A 1 87 ? -33.613 8.115 29.906 1.00 95.44 87 LEU A CA 1
ATOM 712 C C . LEU A 1 87 ? -34.459 8.965 28.955 1.00 95.44 87 LEU A C 1
ATOM 714 O O . LEU A 1 87 ? -35.555 9.364 29.325 1.00 95.44 87 LEU A O 1
ATOM 718 N N . LEU A 1 88 ? -33.999 9.203 27.725 1.00 93.94 88 LEU A N 1
ATOM 719 C CA . LEU A 1 88 ? -34.762 9.963 26.731 1.00 93.94 88 LEU A CA 1
ATOM 720 C C . LEU A 1 88 ? -36.046 9.245 26.306 1.00 93.94 88 LEU A C 1
ATOM 722 O O . LEU A 1 88 ? -37.073 9.893 26.133 1.00 93.94 88 LEU A O 1
ATOM 726 N N . ILE A 1 89 ? -36.006 7.919 26.168 1.00 94.31 89 ILE A N 1
ATOM 727 C CA . ILE A 1 89 ? -37.184 7.121 25.799 1.00 94.31 89 ILE A CA 1
ATOM 728 C C . ILE A 1 89 ? -38.171 7.010 26.972 1.00 94.31 89 ILE A C 1
ATOM 730 O O . ILE A 1 89 ? -39.382 6.983 26.766 1.00 94.31 89 ILE A O 1
ATOM 734 N N . THR A 1 90 ? -37.668 6.933 28.207 1.00 92.88 90 THR A N 1
ATOM 735 C CA . THR A 1 90 ? -38.503 6.732 29.405 1.00 92.88 90 THR A CA 1
ATOM 736 C C . THR A 1 90 ? -38.992 8.031 30.044 1.00 92.88 90 THR A C 1
ATOM 738 O O . THR A 1 90 ? -39.958 8.007 30.812 1.00 92.88 90 THR A O 1
ATOM 741 N N . ALA A 1 91 ? -38.375 9.171 29.726 1.00 87.62 91 ALA A N 1
ATOM 742 C CA . ALA A 1 91 ? -38.809 10.475 30.200 1.00 87.62 91 ALA A CA 1
ATOM 743 C C . ALA A 1 91 ? -40.179 10.824 29.606 1.00 87.62 91 ALA A C 1
ATOM 745 O O . ALA A 1 91 ? -40.304 11.216 28.447 1.00 87.62 91 ALA A O 1
ATOM 746 N N . LYS A 1 92 ? -41.227 10.714 30.428 1.00 82.06 92 LYS A N 1
ATOM 747 C CA . LYS A 1 92 ? -42.544 11.246 30.075 1.00 82.06 92 LYS A CA 1
ATOM 748 C C . LYS A 1 92 ? -42.418 12.762 29.896 1.00 82.06 92 LYS A C 1
ATOM 750 O O . LYS A 1 92 ? -41.903 13.417 30.810 1.00 82.06 92 LYS A O 1
ATOM 755 N N . PRO A 1 93 ? -42.873 13.333 28.767 1.00 76.38 93 PRO A N 1
ATOM 756 C CA . PRO A 1 93 ? -42.898 14.775 28.610 1.00 76.38 93 PRO A CA 1
ATOM 757 C C . PRO A 1 93 ? -43.728 15.346 29.757 1.00 76.38 93 PRO A C 1
ATOM 759 O O . PRO A 1 93 ? -44.867 14.935 29.982 1.00 76.38 93 PRO A O 1
ATOM 762 N N . LYS A 1 94 ? -43.129 16.250 30.534 1.00 75.62 94 LYS A N 1
ATOM 763 C CA . LYS A 1 94 ? -43.871 16.983 31.553 1.00 75.62 94 LYS A CA 1
ATOM 764 C C . LYS A 1 94 ? -44.893 17.805 30.782 1.00 75.62 94 LYS A C 1
ATOM 766 O O . LYS A 1 94 ? -44.493 18.663 29.999 1.00 75.62 94 LYS A O 1
ATOM 771 N N . GLU A 1 95 ? -46.175 17.494 30.948 1.00 68.50 95 GLU A N 1
ATOM 772 C CA . GLU A 1 95 ? -47.258 18.299 30.396 1.00 68.50 95 GLU A CA 1
ATOM 773 C C . GLU A 1 95 ? -47.123 19.699 30.992 1.00 68.50 95 GLU A C 1
ATOM 775 O O . GLU A 1 95 ? -47.564 19.994 32.103 1.00 68.50 95 GLU A O 1
ATOM 780 N N . THR A 1 96 ? -46.422 20.575 30.281 1.00 63.44 96 THR A N 1
ATOM 781 C CA . THR A 1 96 ? -46.565 22.000 30.487 1.00 63.44 96 THR A CA 1
ATOM 782 C C . THR A 1 96 ? -47.965 22.301 30.000 1.00 63.44 96 THR A C 1
ATOM 784 O O . THR A 1 96 ? -48.195 22.436 28.797 1.00 63.44 96 THR A O 1
ATOM 787 N N . PHE A 1 97 ? -48.913 22.344 30.932 1.00 55.44 97 PHE A N 1
ATOM 788 C CA . PHE A 1 97 ? -50.177 23.017 30.717 1.00 55.44 97 PHE A CA 1
ATOM 789 C C . PHE A 1 97 ? -49.820 24.442 30.307 1.00 55.44 97 PHE A C 1
ATOM 791 O O . PHE A 1 97 ? -49.504 25.285 31.145 1.00 55.44 97 PHE A O 1
ATOM 798 N N . ILE A 1 98 ? -49.796 24.690 28.998 1.00 59.28 98 ILE A N 1
ATOM 799 C CA . ILE A 1 98 ? -49.924 26.034 28.467 1.00 59.28 98 ILE A CA 1
ATOM 800 C C . ILE A 1 98 ? -51.318 26.436 28.928 1.00 59.28 98 ILE A C 1
ATOM 802 O O . ILE A 1 98 ? -52.321 26.066 28.316 1.00 59.28 98 ILE A O 1
ATOM 806 N N . THR A 1 99 ? -51.402 27.096 30.082 1.00 57.34 99 THR A N 1
ATOM 807 C CA . THR A 1 99 ? -52.606 27.809 30.466 1.00 57.34 99 THR A CA 1
ATOM 808 C C . THR A 1 99 ? -52.885 28.744 29.302 1.00 57.34 99 THR A C 1
ATOM 810 O O . THR A 1 99 ? -52.093 29.639 29.010 1.00 57.34 99 THR A O 1
ATOM 813 N N . LYS A 1 100 ? -53.970 28.465 28.571 1.00 52.19 100 LYS A N 1
ATOM 814 C CA . LYS A 1 100 ? -54.542 29.349 27.556 1.00 52.19 100 LYS A CA 1
ATOM 815 C C . LYS A 1 100 ? -54.998 30.637 28.243 1.00 52.19 100 LYS A C 1
ATOM 817 O O . LYS A 1 100 ? -56.182 30.894 28.392 1.00 52.19 100 LYS A O 1
ATOM 822 N N . ASN A 1 101 ? -54.051 31.450 28.679 1.00 54.75 101 ASN A N 1
ATOM 823 C CA . ASN A 1 101 ? -54.244 32.876 28.670 1.00 54.75 101 ASN A CA 1
ATOM 824 C C . ASN A 1 101 ? -53.850 33.294 27.262 1.00 54.75 101 ASN A C 1
ATOM 826 O O . ASN A 1 101 ? -52.680 33.546 26.978 1.00 54.75 101 ASN A O 1
ATOM 830 N N . GLU A 1 102 ? -54.838 33.315 26.367 1.00 57.00 102 GLU A N 1
ATOM 831 C CA . GLU A 1 102 ? -54.775 34.119 25.150 1.00 57.00 102 GLU A CA 1
ATOM 832 C C . GLU A 1 102 ? -54.706 35.592 25.577 1.00 57.00 102 GLU A C 1
ATOM 834 O O . GLU A 1 102 ? -55.657 36.358 25.460 1.00 57.00 102 GLU A O 1
ATOM 839 N N . VAL A 1 103 ? -53.561 36.009 26.120 1.00 59.25 103 VAL A N 1
ATOM 840 C CA . VAL A 1 103 ? -53.177 37.407 26.048 1.00 59.25 103 VAL A CA 1
ATOM 841 C C . VAL A 1 103 ? -52.818 37.594 24.590 1.00 59.25 103 VAL A C 1
ATOM 843 O O . VAL A 1 103 ? -51.750 37.184 24.136 1.00 59.25 103 VAL A O 1
ATOM 846 N N . ARG A 1 104 ? -53.772 38.136 23.837 1.00 51.84 104 ARG A N 1
ATOM 847 C CA . ARG A 1 104 ? -53.550 38.677 22.505 1.00 51.84 104 ARG A CA 1
ATOM 848 C C . ARG A 1 104 ? -52.461 39.737 22.640 1.00 51.84 104 ARG A C 1
ATOM 850 O O . ARG A 1 104 ? -52.728 40.881 22.990 1.00 51.84 104 ARG A O 1
ATOM 857 N N . VAL A 1 105 ? -51.211 39.327 22.455 1.00 55.75 105 VAL A N 1
ATOM 858 C CA . VAL A 1 105 ? -50.101 40.254 22.290 1.00 55.75 105 VAL A CA 1
ATOM 859 C C . VAL A 1 105 ? -50.250 40.766 20.870 1.00 55.75 105 VAL A C 1
ATOM 861 O O . VAL A 1 105 ? -49.787 40.132 19.922 1.00 55.75 105 VAL A O 1
ATOM 864 N N . ASP A 1 106 ? -50.971 41.875 20.719 1.00 50.66 106 ASP A N 1
ATOM 865 C CA . ASP A 1 106 ? -50.887 42.673 19.505 1.00 50.66 106 ASP A CA 1
ATOM 866 C C . ASP A 1 106 ? -49.415 43.052 19.348 1.00 50.66 106 ASP A C 1
ATOM 868 O O . ASP A 1 106 ? -48.860 43.879 20.075 1.00 50.66 106 ASP A O 1
ATOM 872 N N . THR A 1 107 ? -48.744 42.358 18.434 1.00 55.44 107 THR A N 1
ATOM 873 C CA . THR A 1 107 ? -47.384 42.686 18.041 1.00 55.44 107 THR A CA 1
ATOM 874 C C . THR A 1 107 ? -47.477 43.942 17.194 1.00 55.44 107 THR A C 1
ATOM 876 O O . THR A 1 107 ? -47.583 43.908 15.972 1.00 55.44 107 THR A O 1
ATOM 879 N N . VAL A 1 108 ? -47.468 45.093 17.865 1.00 53.97 108 VAL A N 1
ATOM 880 C CA . VAL A 1 108 ? -47.075 46.338 17.218 1.00 53.97 108 VAL A CA 1
ATOM 881 C C . VAL A 1 108 ? -45.653 46.099 16.730 1.00 53.97 108 VAL A C 1
ATOM 883 O O . VAL A 1 108 ? -44.722 45.984 17.531 1.00 53.97 108 VAL A O 1
ATOM 886 N N . PHE A 1 109 ? -45.500 45.950 15.415 1.00 45.69 109 PHE A N 1
ATOM 887 C CA . PHE A 1 109 ? -44.205 45.928 14.756 1.00 45.69 109 PHE A CA 1
ATOM 888 C C . PHE A 1 109 ? -43.534 47.278 15.006 1.00 45.69 109 PHE A C 1
ATOM 890 O O . PHE A 1 109 ? -43.699 48.232 14.253 1.00 45.69 109 PHE A O 1
ATOM 897 N N . VAL A 1 110 ? -42.783 47.376 16.099 1.00 57.53 110 VAL A N 1
ATOM 898 C CA . VAL A 1 110 ? -41.756 48.398 16.217 1.00 57.53 110 VAL A CA 1
ATOM 899 C C . VAL A 1 110 ? -40.614 47.901 15.346 1.00 57.53 110 VAL A C 1
ATOM 901 O O . VAL A 1 110 ? -39.899 46.975 15.731 1.00 57.53 110 VAL A O 1
ATOM 904 N N . GLU A 1 111 ? -40.470 48.495 14.161 1.00 52.44 111 GLU A N 1
ATOM 905 C CA . GLU A 1 111 ? -39.245 48.451 13.363 1.00 52.44 111 GLU A CA 1
ATOM 906 C C . GLU A 1 111 ? -38.088 48.973 14.228 1.00 52.44 111 GLU A C 1
ATOM 908 O O . GLU A 1 111 ? -37.713 50.145 14.217 1.00 52.44 111 GLU A O 1
ATOM 913 N N . LYS A 1 112 ? -37.522 48.096 15.057 1.00 50.06 112 LYS A N 1
ATOM 914 C CA . LYS A 1 112 ? -36.259 48.361 15.725 1.00 50.06 112 LYS A CA 1
ATOM 915 C C . LYS A 1 112 ? -35.181 48.203 14.670 1.00 50.06 112 LYS A C 1
ATOM 917 O O . LYS A 1 112 ? -34.796 47.092 14.323 1.00 50.06 112 LYS A O 1
ATOM 922 N N . ALA A 1 113 ? -34.753 49.356 14.165 1.00 50.00 113 ALA A N 1
ATOM 923 C CA . ALA A 1 113 ? -33.614 49.577 13.293 1.00 50.00 113 ALA A CA 1
ATOM 924 C C . ALA A 1 113 ? -32.539 48.484 13.426 1.00 50.00 113 ALA A C 1
ATOM 926 O O . ALA A 1 113 ? -31.736 48.457 14.365 1.00 50.00 113 ALA A O 1
ATOM 927 N N . VAL A 1 114 ? -32.524 47.602 12.430 1.00 53.84 114 VAL A N 1
ATOM 928 C CA . VAL A 1 114 ? -31.455 46.652 12.132 1.00 53.84 114 VAL A CA 1
ATOM 929 C C . VAL A 1 114 ? -30.242 47.466 11.689 1.00 53.84 114 VAL A C 1
ATOM 931 O O . VAL A 1 114 ? -30.028 47.669 10.504 1.00 53.84 114 VAL A O 1
ATOM 934 N N . ASN A 1 115 ? -29.480 48.020 12.632 1.00 51.66 115 ASN A N 1
ATOM 935 C CA . ASN A 1 115 ? -28.255 48.748 12.281 1.00 51.66 115 ASN A CA 1
ATOM 936 C C . ASN A 1 115 ? -27.058 48.516 13.212 1.00 51.66 115 ASN A C 1
ATOM 938 O O . ASN A 1 115 ? -25.979 49.021 12.918 1.00 51.66 115 ASN A O 1
ATOM 942 N N . ASN A 1 116 ? -27.177 47.709 14.275 1.00 50.53 116 ASN A N 1
ATOM 943 C CA . ASN A 1 116 ? -26.064 47.522 15.221 1.00 50.53 116 ASN A CA 1
ATOM 944 C C . ASN A 1 116 ? -25.525 46.090 15.395 1.00 50.53 116 ASN A C 1
ATOM 946 O O . ASN A 1 116 ? -24.484 45.938 16.029 1.00 50.53 116 ASN A O 1
ATOM 950 N N . GLU A 1 117 ? -26.103 45.053 14.777 1.00 46.94 117 GLU A N 1
ATOM 951 C CA . GLU A 1 117 ? -25.569 43.677 14.914 1.00 46.94 117 GLU A CA 1
ATOM 952 C C . GLU A 1 117 ? -24.648 43.219 13.769 1.00 46.94 117 GLU A C 1
ATOM 954 O O . GLU A 1 117 ? -23.867 42.281 13.938 1.00 46.94 117 GLU A O 1
ATOM 959 N N . ILE A 1 118 ? -24.602 43.940 12.641 1.00 50.59 118 ILE A N 1
ATOM 960 C CA . ILE A 1 118 ? -23.700 43.602 11.520 1.00 50.59 118 ILE A CA 1
ATOM 961 C C . ILE A 1 118 ? -22.216 43.826 11.889 1.00 50.59 118 ILE A C 1
ATOM 963 O O . ILE A 1 118 ? -21.321 43.208 11.307 1.00 50.59 118 ILE A O 1
ATOM 967 N N . LYS A 1 119 ? -21.908 44.626 12.921 1.00 45.59 119 LYS A N 1
ATOM 968 C CA . LYS A 1 119 ? -20.513 44.829 13.355 1.00 45.59 119 LYS A CA 1
ATOM 969 C C . LYS A 1 119 ? -19.892 43.594 14.023 1.00 45.59 119 LYS A C 1
ATOM 971 O O . LYS A 1 119 ? -18.693 43.379 13.844 1.00 45.59 119 LYS A O 1
ATOM 976 N N . ASN A 1 120 ? -20.673 42.733 14.681 1.00 45.59 120 ASN A N 1
ATOM 977 C CA . ASN A 1 120 ? -20.129 41.585 15.425 1.00 45.59 120 ASN A CA 1
ATOM 978 C C . ASN A 1 120 ? -19.991 40.293 14.602 1.00 45.59 120 ASN A C 1
ATOM 980 O O . ASN A 1 120 ? -19.245 39.398 14.992 1.00 45.59 120 ASN A O 1
ATOM 984 N N . VAL A 1 121 ? -20.615 40.200 13.424 1.00 49.16 121 VAL A N 1
ATOM 985 C CA . VAL A 1 121 ? -20.389 39.071 12.495 1.00 49.16 121 VAL A CA 1
ATOM 986 C C . VAL A 1 121 ? -19.088 39.262 11.695 1.00 49.16 121 VAL A C 1
ATOM 988 O O . VAL A 1 121 ? -18.424 38.297 11.315 1.00 49.16 121 VAL A O 1
ATOM 991 N N . SER A 1 122 ? -18.638 40.511 11.522 1.00 50.03 122 SER A N 1
ATOM 992 C CA . SER A 1 122 ? -17.380 40.830 10.828 1.00 50.03 122 SER A CA 1
ATOM 993 C C . SER A 1 122 ? -16.107 40.466 11.617 1.00 50.03 122 SER A C 1
ATOM 995 O O . SER A 1 122 ? -15.038 40.288 11.026 1.00 50.03 122 SER A O 1
ATOM 997 N N . THR A 1 123 ? -16.200 40.308 12.942 1.00 49.34 123 THR A N 1
ATOM 998 C CA . THR A 1 123 ? -15.066 39.929 13.804 1.00 49.34 123 THR A CA 1
ATOM 999 C C . THR A 1 123 ? -14.853 38.415 13.871 1.00 49.34 123 THR A C 1
ATOM 1001 O O . THR A 1 123 ? -13.705 37.978 13.979 1.00 49.34 123 THR A O 1
ATOM 1004 N N . LEU A 1 124 ? -15.900 37.597 13.691 1.00 46.69 124 LEU A N 1
ATOM 1005 C CA . LEU A 1 124 ? -15.759 36.137 13.587 1.00 46.69 124 LEU A CA 1
ATOM 1006 C C . LEU A 1 124 ? -15.114 35.705 12.257 1.00 46.69 124 LEU A C 1
ATOM 1008 O O . LEU A 1 124 ? -14.258 34.819 12.242 1.00 46.69 124 LEU A O 1
ATOM 1012 N N . GLY A 1 125 ? -15.443 36.384 11.151 1.00 47.19 125 GLY A N 1
ATOM 1013 C CA . GLY A 1 125 ? -14.840 36.121 9.836 1.00 47.19 125 GLY A CA 1
ATOM 1014 C C . GLY A 1 125 ? -13.343 36.453 9.761 1.00 47.19 125 GLY A C 1
ATOM 1015 O O . GLY A 1 125 ? -12.591 35.788 9.047 1.00 47.19 125 GLY A O 1
ATOM 1016 N N . LYS A 1 126 ? -12.869 37.435 10.542 1.00 47.56 126 LYS A N 1
ATOM 1017 C CA . LYS A 1 126 ? -11.432 37.749 10.641 1.00 47.56 126 LYS A CA 1
ATOM 1018 C C . LYS A 1 126 ? -10.659 36.691 11.431 1.00 47.56 126 LYS A C 1
ATOM 1020 O O . LYS A 1 126 ? -9.550 36.353 11.032 1.00 47.56 126 LYS A O 1
ATOM 1025 N N . LYS A 1 127 ? -11.255 36.113 12.482 1.00 45.47 127 LYS A N 1
ATOM 1026 C CA . LYS A 1 127 ? -10.607 35.087 13.319 1.00 45.47 127 LYS A CA 1
ATOM 1027 C C . LYS A 1 127 ? -10.463 33.734 12.605 1.00 45.47 127 LYS A C 1
ATOM 1029 O O . LYS A 1 127 ? -9.486 33.029 12.834 1.00 45.47 127 LYS A O 1
ATOM 1034 N N . LEU A 1 128 ? -11.377 33.406 11.687 1.00 46.94 128 LEU A N 1
ATOM 1035 C CA . LEU A 1 128 ? -11.272 32.218 10.824 1.00 46.94 128 LEU A CA 1
ATOM 1036 C C . LEU A 1 128 ? -10.211 32.364 9.717 1.00 46.94 128 LEU A C 1
ATOM 1038 O O . LEU A 1 128 ? -9.569 31.378 9.360 1.00 46.94 128 LEU A O 1
ATOM 1042 N N . LYS A 1 129 ? -9.950 33.582 9.218 1.00 46.62 129 LYS A N 1
ATOM 1043 C CA . LYS A 1 129 ? -8.850 33.824 8.264 1.00 46.62 129 LYS A CA 1
ATOM 1044 C C . LYS A 1 129 ? -7.461 33.647 8.890 1.00 46.62 129 LYS A C 1
ATOM 1046 O O . LYS A 1 129 ? -6.562 33.179 8.201 1.00 46.62 129 LYS A O 1
ATOM 1051 N N . THR A 1 130 ? -7.290 33.953 10.177 1.00 43.38 130 THR A N 1
ATOM 1052 C CA . THR A 1 130 ? -5.996 33.803 10.875 1.00 43.38 130 THR A CA 1
ATOM 1053 C C . THR A 1 130 ? -5.622 32.338 11.134 1.00 43.38 130 THR A C 1
ATOM 1055 O O . THR A 1 130 ? -4.444 31.999 11.177 1.00 43.38 130 THR A O 1
ATOM 1058 N N . ILE A 1 131 ? -6.605 31.440 11.263 1.00 48.62 131 ILE A N 1
ATOM 1059 C CA . ILE A 1 131 ? -6.337 30.003 11.449 1.00 48.62 131 ILE A CA 1
ATOM 1060 C C . ILE A 1 131 ? -5.884 29.365 10.125 1.00 48.62 131 ILE A C 1
ATOM 1062 O O . ILE A 1 131 ? -4.988 28.524 10.120 1.00 48.62 131 ILE A O 1
ATOM 1066 N N . ASN A 1 132 ? -6.424 29.828 8.992 1.00 43.66 132 ASN A N 1
ATOM 1067 C CA . ASN A 1 132 ? -6.084 29.286 7.675 1.00 43.66 132 ASN A CA 1
ATOM 1068 C C . ASN A 1 132 ? -4.716 29.780 7.145 1.00 43.66 132 ASN A C 1
ATOM 1070 O O . ASN A 1 132 ? -4.072 29.091 6.359 1.00 43.66 132 ASN A O 1
ATOM 1074 N N . SER A 1 133 ? -4.215 30.937 7.607 1.00 47.31 133 SER A N 1
ATOM 1075 C CA . SER A 1 133 ? -2.874 31.427 7.237 1.00 47.31 133 SER A CA 1
ATOM 1076 C C . SER A 1 133 ? -1.735 30.688 7.950 1.00 47.31 133 SER A C 1
ATOM 1078 O O . SER A 1 133 ? -0.675 30.496 7.360 1.00 47.31 133 SER A O 1
ATOM 1080 N N . ASN A 1 134 ? -1.950 30.217 9.183 1.00 46.69 134 ASN A N 1
ATOM 1081 C CA . ASN A 1 134 ? -0.930 29.456 9.918 1.00 46.69 134 ASN A CA 1
ATOM 1082 C C . ASN A 1 134 ? -0.782 28.022 9.392 1.00 46.69 134 ASN A C 1
ATOM 1084 O O . ASN A 1 134 ? 0.304 27.451 9.450 1.00 46.69 134 ASN A O 1
ATOM 1088 N N . GLN A 1 135 ? -1.843 27.455 8.814 1.00 48.78 135 GLN A N 1
ATOM 1089 C CA . GLN A 1 135 ? -1.781 26.137 8.183 1.00 48.78 135 GLN A CA 1
AT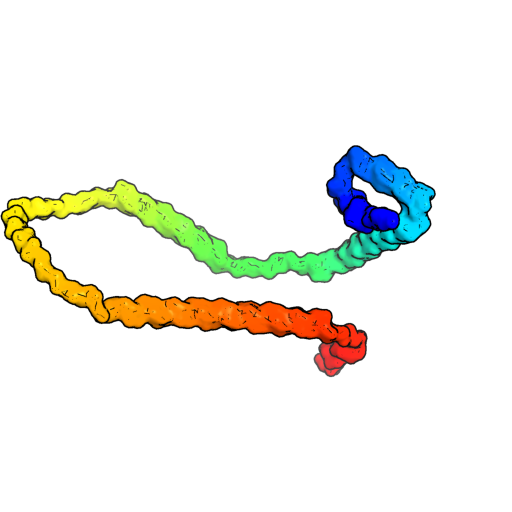OM 1090 C C . GLN A 1 135 ? -0.986 26.165 6.864 1.00 48.78 135 GLN A C 1
ATOM 1092 O O . GLN A 1 135 ? -0.322 25.188 6.529 1.00 48.78 135 GLN A O 1
ATOM 1097 N N . PHE A 1 136 ? -0.972 27.301 6.157 1.00 48.78 136 PHE A N 1
ATOM 1098 C CA . PHE A 1 136 ? -0.170 27.491 4.942 1.00 48.78 136 PHE A CA 1
ATOM 1099 C C . PHE A 1 136 ? 1.327 27.729 5.219 1.00 48.78 136 PHE A C 1
ATOM 1101 O O . PHE A 1 136 ? 2.158 27.393 4.378 1.00 48.78 136 PHE A O 1
ATOM 1108 N N . SER A 1 137 ? 1.694 28.256 6.395 1.00 50.56 137 SER A N 1
ATOM 1109 C CA . SER A 1 137 ? 3.101 28.465 6.781 1.00 50.56 137 SER A CA 1
ATOM 1110 C C . SER A 1 137 ? 3.833 27.141 7.046 1.00 50.56 137 SER A C 1
ATOM 1112 O O . SER A 1 137 ? 4.938 26.960 6.541 1.00 50.56 137 SER A O 1
ATOM 1114 N N . LEU A 1 138 ? 3.191 26.177 7.716 1.00 51.16 138 LEU A N 1
ATOM 1115 C CA . LEU A 1 138 ? 3.757 24.836 7.940 1.00 51.16 138 LEU A CA 1
ATOM 1116 C C . LEU A 1 138 ? 3.943 24.046 6.634 1.00 51.16 138 LEU A C 1
ATOM 1118 O O . LEU A 1 138 ? 4.917 23.314 6.470 1.00 51.16 138 LEU A O 1
ATOM 1122 N N . VAL A 1 139 ? 3.029 24.213 5.673 1.00 53.94 139 VAL A N 1
ATOM 1123 C CA . VAL A 1 139 ? 3.124 23.556 4.357 1.00 53.94 139 VAL A CA 1
ATOM 1124 C C . VAL A 1 139 ? 4.263 24.148 3.516 1.00 53.94 139 VAL A C 1
ATOM 1126 O O . VAL A 1 139 ? 4.913 23.414 2.771 1.00 53.94 139 VAL A O 1
ATOM 1129 N N . ASN A 1 140 ? 4.549 25.446 3.662 1.00 53.56 140 ASN A N 1
ATOM 1130 C CA . ASN A 1 140 ? 5.680 26.091 2.994 1.00 53.56 140 ASN A CA 1
ATOM 1131 C C . ASN A 1 140 ? 7.030 25.734 3.644 1.00 53.56 140 ASN A C 1
ATOM 1133 O O . ASN A 1 140 ? 7.972 25.445 2.908 1.00 53.56 140 ASN A O 1
ATOM 1137 N N . GLU A 1 141 ? 7.113 25.615 4.976 1.00 52.16 141 GLU A N 1
ATOM 1138 C CA . GLU A 1 141 ? 8.323 25.112 5.658 1.00 52.16 141 GLU A CA 1
ATOM 1139 C C . GLU A 1 141 ? 8.654 23.659 5.265 1.00 52.16 141 GLU A C 1
ATOM 1141 O O . GLU A 1 141 ? 9.812 23.326 5.007 1.00 52.16 141 GLU A O 1
ATOM 1146 N N . MET A 1 142 ? 7.648 22.787 5.109 1.00 50.41 142 MET A N 1
ATOM 1147 C CA . MET A 1 142 ? 7.876 21.417 4.618 1.00 50.41 142 MET A CA 1
ATOM 1148 C C . MET A 1 142 ? 8.352 21.366 3.157 1.00 50.41 142 MET A C 1
ATOM 1150 O O . MET A 1 142 ? 9.009 20.403 2.752 1.00 50.41 142 MET A O 1
ATOM 1154 N N . LYS A 1 143 ? 8.022 22.381 2.350 1.00 50.91 143 LYS A N 1
ATOM 1155 C CA . LYS A 1 143 ? 8.474 22.482 0.958 1.00 50.91 143 LYS A CA 1
ATOM 1156 C C . LYS A 1 143 ? 9.935 22.928 0.873 1.00 50.91 143 LYS A C 1
ATOM 1158 O O . LYS A 1 143 ? 10.661 22.394 0.039 1.00 50.91 143 LYS A O 1
ATOM 1163 N N . GLU A 1 144 ? 10.383 23.807 1.771 1.00 52.19 144 GLU A N 1
ATOM 1164 C CA . GLU A 1 144 ? 11.793 24.213 1.865 1.00 52.19 144 GLU A CA 1
ATOM 1165 C C . GLU A 1 144 ? 12.692 23.102 2.435 1.00 52.19 144 GLU A C 1
ATOM 1167 O O . GLU A 1 144 ? 13.797 22.887 1.927 1.00 52.19 144 GLU A O 1
ATOM 1172 N N . MET A 1 145 ? 12.202 22.288 3.382 1.00 49.38 145 MET A N 1
ATOM 1173 C CA . MET A 1 145 ? 12.946 21.109 3.860 1.00 49.38 145 MET A CA 1
ATOM 1174 C C . MET A 1 145 ? 13.175 20.046 2.774 1.00 49.38 145 MET A C 1
ATOM 1176 O O . MET A 1 145 ? 14.169 19.328 2.827 1.00 49.38 145 MET A O 1
ATOM 1180 N N . LYS A 1 146 ? 12.309 19.957 1.753 1.00 49.47 146 LYS A N 1
ATOM 1181 C CA . LYS A 1 146 ? 12.515 19.051 0.606 1.00 49.47 146 LYS A CA 1
ATOM 1182 C C . LYS A 1 146 ? 13.564 19.548 -0.395 1.00 49.47 146 LYS A C 1
ATOM 1184 O O . LYS A 1 146 ? 14.037 18.751 -1.200 1.00 49.47 146 LYS A O 1
ATOM 1189 N N . SER A 1 147 ? 13.929 20.831 -0.356 1.00 48.25 147 SER A N 1
ATOM 1190 C CA . SER A 1 147 ? 14.979 21.405 -1.212 1.00 48.25 147 SER A CA 1
ATOM 1191 C C . SER A 1 147 ? 16.367 21.428 -0.570 1.00 48.25 147 SER A C 1
ATOM 1193 O O . SER A 1 147 ? 17.359 21.612 -1.275 1.00 48.25 147 SER A O 1
ATOM 1195 N N . ALA A 1 148 ? 16.468 21.190 0.739 1.00 48.81 148 ALA A N 1
ATOM 1196 C CA . ALA A 1 148 ? 17.753 20.964 1.379 1.00 48.81 148 ALA A CA 1
ATOM 1197 C C . ALA A 1 148 ? 18.248 19.558 1.006 1.00 48.81 148 ALA A C 1
ATOM 1199 O O . ALA A 1 148 ? 17.744 18.551 1.501 1.00 48.81 148 ALA A O 1
ATOM 1200 N N . LYS A 1 149 ? 19.235 19.479 0.105 1.00 51.31 149 LYS A N 1
ATOM 1201 C CA . LYS A 1 149 ? 20.025 18.259 -0.109 1.00 51.31 149 LYS A CA 1
ATOM 1202 C C . LYS A 1 149 ? 20.685 17.899 1.221 1.00 51.31 149 LYS A C 1
ATOM 1204 O O . LYS A 1 149 ? 21.717 18.463 1.563 1.00 51.31 149 LYS A O 1
ATOM 1209 N N . ILE A 1 150 ? 20.079 16.977 1.963 1.00 53.56 150 ILE A N 1
ATOM 1210 C CA . ILE A 1 150 ? 20.704 16.379 3.139 1.00 53.56 150 ILE A CA 1
ATOM 1211 C C . ILE A 1 150 ? 21.903 15.584 2.627 1.00 53.56 150 ILE A C 1
ATOM 1213 O O . ILE A 1 150 ? 21.758 14.556 1.964 1.00 53.56 150 ILE A O 1
ATOM 1217 N N . THR A 1 151 ? 23.096 16.108 2.872 1.00 57.53 151 THR A N 1
ATOM 1218 C CA . THR A 1 151 ? 24.356 15.428 2.595 1.00 57.53 151 THR A CA 1
ATOM 1219 C C . THR A 1 151 ? 24.683 14.458 3.726 1.00 57.53 151 THR A C 1
ATOM 1221 O O . THR A 1 151 ? 24.428 14.733 4.895 1.00 57.53 151 THR A O 1
ATOM 1224 N N . PHE A 1 152 ? 25.288 13.317 3.386 1.00 50.19 152 PHE A N 1
ATOM 1225 C CA . PHE A 1 152 ? 25.660 12.254 4.334 1.00 50.19 152 PHE A CA 1
ATOM 1226 C C . PHE A 1 152 ? 26.523 12.746 5.517 1.00 50.19 152 PHE A C 1
ATOM 1228 O O . PHE A 1 152 ? 26.532 12.127 6.576 1.00 50.19 152 PHE A O 1
ATOM 1235 N N . SER A 1 153 ? 27.213 13.880 5.362 1.00 56.53 153 SER A N 1
ATOM 1236 C CA . SER A 1 153 ? 28.005 14.543 6.404 1.00 56.53 153 SER A CA 1
ATOM 1237 C C . SER A 1 153 ? 27.187 15.086 7.582 1.00 56.53 153 SER A C 1
ATOM 1239 O O . SER A 1 153 ? 27.740 15.233 8.671 1.00 56.53 153 SER A O 1
ATOM 1241 N N . ASP A 1 154 ? 25.890 15.356 7.404 1.00 53.25 154 ASP A N 1
ATOM 1242 C CA . ASP A 1 154 ? 25.037 15.920 8.462 1.00 53.25 154 ASP A CA 1
ATOM 1243 C C . ASP A 1 154 ? 24.434 14.844 9.380 1.00 53.25 154 ASP A C 1
ATOM 1245 O O . ASP A 1 154 ? 24.092 15.122 10.528 1.00 53.25 154 ASP A O 1
ATOM 1249 N N . LEU A 1 155 ? 24.379 13.589 8.918 1.00 52.12 155 LEU A N 1
ATOM 1250 C CA . LEU A 1 155 ? 23.875 12.446 9.690 1.00 52.12 155 LEU A CA 1
ATOM 1251 C C . LEU A 1 155 ? 24.885 11.912 10.721 1.00 52.12 155 LEU A C 1
ATOM 1253 O O . LEU A 1 155 ? 24.492 11.221 11.654 1.00 52.12 155 LEU A O 1
ATOM 1257 N N . ILE A 1 156 ? 26.172 12.250 10.595 1.00 53.97 156 ILE A N 1
ATOM 1258 C CA . ILE A 1 156 ? 27.243 11.695 11.445 1.00 53.97 156 ILE A CA 1
ATOM 1259 C C . ILE A 1 156 ? 27.401 12.478 12.766 1.00 53.97 156 ILE A C 1
ATOM 1261 O O . ILE A 1 156 ? 27.951 11.964 13.735 1.00 53.97 156 ILE A O 1
ATOM 1265 N N . LYS A 1 157 ? 26.878 13.709 12.869 1.00 49.84 157 LYS A N 1
ATOM 1266 C CA . LYS A 1 157 ? 27.055 14.543 14.077 1.00 49.84 157 LYS A CA 1
ATOM 1267 C C . LYS A 1 157 ? 26.165 14.170 15.267 1.00 49.84 157 LYS A C 1
ATOM 1269 O O . LYS A 1 157 ? 26.392 14.696 16.352 1.00 49.84 157 LYS A O 1
ATOM 1274 N N . TYR A 1 158 ? 25.184 13.287 15.090 1.00 49.19 158 TYR A N 1
ATOM 1275 C CA . TYR A 1 158 ? 24.247 12.914 16.157 1.00 49.19 158 TYR A CA 1
ATOM 1276 C C . TYR A 1 158 ? 24.565 11.586 16.856 1.00 49.19 158 TYR A C 1
ATOM 1278 O O . TYR A 1 158 ? 23.816 11.199 17.747 1.00 49.19 158 TYR A O 1
ATOM 1286 N N . ASP A 1 159 ? 25.683 10.933 16.517 1.00 46.69 159 ASP A N 1
ATOM 1287 C CA . ASP A 1 159 ? 26.068 9.629 17.083 1.00 46.69 159 ASP A CA 1
ATOM 1288 C C . ASP A 1 159 ? 27.459 9.636 17.748 1.00 46.69 159 ASP A C 1
ATOM 1290 O O . ASP A 1 159 ? 28.206 8.663 17.707 1.00 46.69 159 ASP A O 1
ATOM 1294 N N . VAL A 1 160 ? 27.837 10.764 18.362 1.00 48.69 160 VAL A N 1
ATOM 1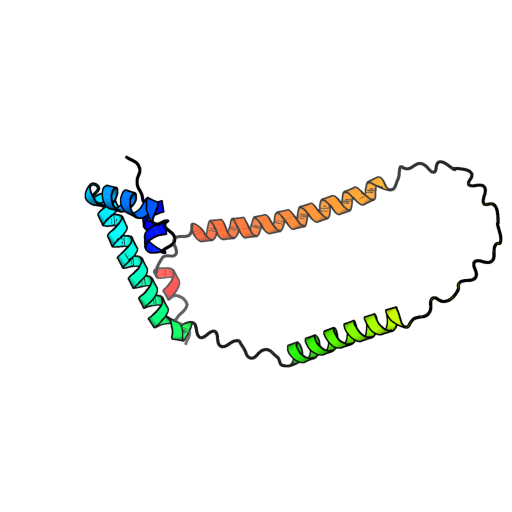295 C CA . VAL A 1 160 ? 28.990 10.828 19.278 1.00 48.69 160 VAL A CA 1
ATOM 1296 C C . VAL A 1 160 ? 28.574 11.581 20.538 1.00 48.69 160 VAL A C 1
ATOM 1298 O O . VAL A 1 160 ? 28.847 12.764 20.725 1.00 48.69 160 VAL A O 1
ATOM 1301 N N . GLY A 1 161 ? 27.830 10.875 21.381 1.00 51.59 161 GLY A N 1
ATOM 1302 C CA . GLY A 1 161 ? 27.379 11.324 22.692 1.00 51.59 161 GLY A CA 1
ATOM 1303 C C . GLY A 1 161 ? 27.187 10.125 23.610 1.00 51.59 161 GLY A C 1
ATOM 1304 O O . GLY A 1 161 ? 26.066 9.806 23.999 1.00 51.59 161 GLY A O 1
ATOM 1305 N N . SER A 1 162 ? 28.279 9.421 23.899 1.00 41.22 162 SER A N 1
ATOM 1306 C CA . SER A 1 162 ? 28.422 8.455 24.994 1.00 41.22 162 SER A CA 1
ATOM 1307 C C . SER A 1 162 ? 29.833 8.560 25.546 1.00 41.22 162 SER A C 1
ATOM 1309 O O . SER A 1 162 ? 30.767 8.604 24.715 1.00 41.22 162 SER A O 1
#